Protein AF-A0A9P6PF39-F1 (afdb_monomer_lite)

Radius of gyration: 19.39 Å; chains: 1; bounding box: 52×50×54 Å

Foldseek 3Di:
DVCQVVLLVLLLVLLCCPPPVHDDPVDPVSVVSSVVSLVVLVVVCVVQVLLLDAQVSVVVVLVVVQVVLLVVQVVCVVVVHDRDLSSHPPSDDSLRVSLCCLVPGVLSSLVSSCSVVVVSVSSNVSNVVNNVVSVVVVVCVVPPDDDDDDPPPDPPPPDD

Secondary structure (DSSP, 8-state):
-TTHHHHHHHHHHHHHHHHTS---TT-HHHHHHHHHHHHHHHHHHHHTGGGGS-HHHHHHHHHHHHHHHHHHHHHHHHTTPPPPGGGSTTTS-HHHHHHHHIIIIIHHHHHHHHHH-GGGTHHHHHHHHHHHHHHHHHHHTTS--PPP------TTS---

Sequence (160 aa):
MSLHDEYVQKVRDQVDRVRDKGFDISNEAQRNRERLILCGALIKCADISNCARPFPGAKRWAQHLAEEFFQQGDLEKELGLSVMPINERGKLSLEDFQLSFKRHVALKLFQAVSDVVHEMSFTLDYINENINYWEAMKNDSGVGGEMEFLEKEDPHSAGT

Structure (mmCIF, N/CA/C/O backbone):
data_AF-A0A9P6PF39-F1
#
_entry.id   AF-A0A9P6PF39-F1
#
loop_
_atom_site.group_PDB
_atom_site.id
_atom_site.type_symbol
_atom_site.label_atom_id
_atom_site.label_alt_id
_atom_site.label_comp_id
_atom_site.label_asym_id
_atom_site.label_entity_id
_atom_site.label_seq_id
_atom_site.pdbx_PDB_ins_code
_atom_site.Cartn_x
_atom_site.Cartn_y
_atom_site.Cartn_z
_atom_site.occupancy
_atom_site.B_iso_or_equiv
_atom_site.auth_seq_id
_atom_site.auth_comp_id
_atom_site.auth_asym_id
_atom_site.auth_atom_id
_atom_site.pdbx_PDB_model_num
ATOM 1 N N . MET A 1 1 ? 5.006 6.805 3.652 1.00 84.06 1 MET A N 1
ATOM 2 C CA . MET A 1 1 ? 3.828 7.217 2.849 1.00 84.06 1 MET A CA 1
ATOM 3 C C . MET A 1 1 ? 3.972 8.542 2.095 1.00 84.06 1 MET A C 1
ATOM 5 O O . MET A 1 1 ? 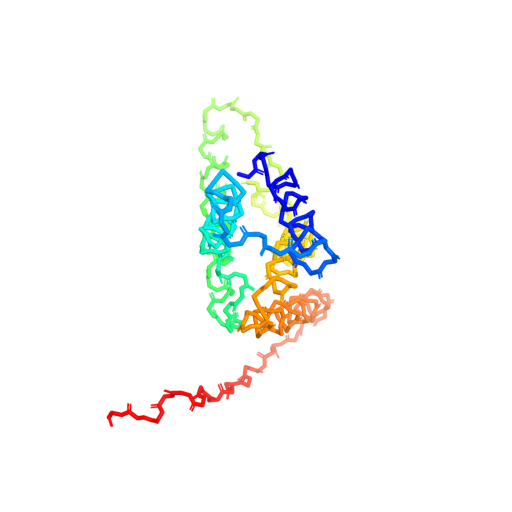3.364 8.656 1.043 1.00 84.06 1 MET A O 1
ATOM 9 N N . SER A 1 2 ? 4.770 9.518 2.542 1.00 89.44 2 SER A N 1
ATOM 10 C CA . SER A 1 2 ? 4.875 10.855 1.911 1.00 89.44 2 SER A CA 1
ATOM 11 C C . SER A 1 2 ? 5.220 10.871 0.412 1.00 89.44 2 SER A C 1
ATOM 13 O O . SER A 1 2 ? 4.687 11.690 -0.322 1.00 89.44 2 SER A O 1
ATOM 15 N N . LEU A 1 3 ? 6.072 9.954 -0.053 1.00 92.38 3 LEU A N 1
ATOM 16 C CA . LEU A 1 3 ? 6.471 9.843 -1.466 1.00 92.38 3 LEU A CA 1
ATOM 17 C C . LEU A 1 3 ? 5.643 8.812 -2.251 1.00 92.38 3 LEU A C 1
ATOM 19 O O . LEU A 1 3 ? 6.054 8.371 -3.321 1.00 92.38 3 LEU A O 1
ATOM 23 N N . HIS A 1 4 ? 4.518 8.343 -1.697 1.00 93.88 4 HIS A N 1
ATOM 24 C CA . HIS A 1 4 ? 3.750 7.240 -2.283 1.00 93.88 4 HIS A CA 1
ATOM 25 C C . HIS A 1 4 ? 3.259 7.554 -3.691 1.00 93.88 4 HIS A C 1
ATOM 27 O O . HIS A 1 4 ? 3.558 6.787 -4.600 1.00 93.88 4 HIS A O 1
ATOM 33 N N . ASP A 1 5 ? 2.567 8.677 -3.871 1.00 94.00 5 ASP A N 1
ATOM 34 C CA . ASP A 1 5 ? 1.966 9.032 -5.159 1.00 94.00 5 ASP A CA 1
ATOM 35 C C . ASP A 1 5 ? 3.022 9.304 -6.236 1.00 94.00 5 ASP A C 1
ATOM 37 O O . ASP A 1 5 ? 2.881 8.841 -7.366 1.00 94.00 5 ASP A O 1
ATOM 41 N N . GLU A 1 6 ? 4.128 9.965 -5.875 1.00 94.44 6 GLU A N 1
ATOM 42 C CA . GLU A 1 6 ? 5.270 10.152 -6.779 1.00 94.44 6 GLU A CA 1
ATOM 43 C C . GLU A 1 6 ? 5.827 8.799 -7.245 1.00 94.44 6 GLU A C 1
ATOM 45 O O . GLU A 1 6 ? 6.142 8.605 -8.419 1.00 94.44 6 GLU A O 1
ATOM 50 N N . TYR A 1 7 ? 5.920 7.831 -6.330 1.00 93.31 7 TYR A N 1
ATOM 51 C CA . TYR A 1 7 ? 6.415 6.503 -6.662 1.00 93.31 7 TYR A CA 1
ATOM 52 C C . TYR A 1 7 ? 5.426 5.706 -7.519 1.00 93.31 7 TYR A C 1
ATOM 54 O O . TYR A 1 7 ? 5.842 5.047 -8.467 1.00 93.31 7 TYR A O 1
ATOM 62 N N . VAL A 1 8 ? 4.122 5.788 -7.233 1.00 95.81 8 VAL A N 1
ATOM 63 C CA . VAL A 1 8 ? 3.078 5.186 -8.080 1.00 95.81 8 VAL A CA 1
ATOM 64 C C . VAL A 1 8 ? 3.162 5.749 -9.499 1.00 95.81 8 VAL A C 1
ATOM 66 O O . VAL A 1 8 ? 3.093 4.983 -10.459 1.00 95.81 8 VAL A O 1
ATOM 69 N N . GLN A 1 9 ? 3.380 7.059 -9.646 1.00 96.12 9 GLN A N 1
ATOM 70 C CA . GLN A 1 9 ? 3.550 7.675 -10.960 1.00 96.12 9 GLN A CA 1
ATOM 71 C C . GLN A 1 9 ? 4.789 7.135 -11.689 1.00 96.12 9 GLN A C 1
ATOM 73 O O . GLN A 1 9 ? 4.685 6.755 -12.850 1.00 96.12 9 GLN A O 1
ATOM 78 N N . LYS A 1 10 ? 5.931 6.986 -11.002 1.00 94.94 10 LYS A N 1
ATOM 79 C CA . LYS A 1 10 ? 7.151 6.394 -11.588 1.00 94.94 10 LYS A CA 1
ATOM 80 C C . LYS A 1 10 ? 6.928 4.990 -12.161 1.00 94.94 10 LYS A C 1
ATOM 82 O O . LYS A 1 10 ? 7.517 4.672 -13.197 1.00 94.94 10 LYS A O 1
ATOM 87 N N . VAL A 1 11 ? 6.109 4.170 -11.495 1.00 94.31 11 VAL A N 1
ATOM 88 C CA . VAL A 1 11 ? 5.749 2.813 -11.948 1.00 94.31 11 VAL A CA 1
ATOM 89 C C . VAL A 1 11 ? 4.810 2.869 -13.151 1.00 94.31 11 VAL A C 1
ATOM 91 O O . VAL A 1 11 ? 5.031 2.156 -14.123 1.00 94.31 11 VAL A O 1
ATOM 94 N N . ARG A 1 12 ? 3.807 3.753 -13.144 1.00 93.88 12 ARG A N 1
ATOM 95 C CA . ARG A 1 12 ? 2.937 3.953 -14.316 1.00 93.88 12 ARG A CA 1
ATOM 96 C C . ARG A 1 12 ? 3.740 4.384 -15.538 1.00 93.88 12 ARG A C 1
ATOM 98 O O . ARG A 1 12 ? 3.654 3.746 -16.577 1.00 93.88 12 ARG A O 1
ATOM 105 N N . ASP A 1 13 ? 4.624 5.364 -15.377 1.00 92.81 13 ASP A N 1
ATOM 106 C CA . ASP A 1 13 ? 5.494 5.804 -16.468 1.00 92.81 13 ASP A CA 1
ATOM 107 C C . ASP A 1 13 ? 6.454 4.684 -16.925 1.00 92.81 13 ASP A C 1
ATOM 109 O O . ASP A 1 13 ? 6.943 4.695 -18.056 1.00 92.81 13 ASP A O 1
ATOM 113 N N . GLN A 1 14 ? 6.799 3.741 -16.037 1.00 90.19 14 GLN A N 1
ATOM 114 C CA . GLN A 1 14 ? 7.599 2.566 -16.387 1.00 90.19 14 GLN A CA 1
ATOM 115 C C . GLN A 1 14 ? 6.830 1.614 -17.305 1.00 90.19 14 GLN A C 1
ATOM 117 O O . GLN A 1 14 ? 7.443 1.114 -18.247 1.00 90.19 14 GLN A O 1
ATOM 122 N N . VAL A 1 15 ? 5.529 1.395 -17.078 1.00 84.75 15 VAL A N 1
ATOM 123 C CA . VAL A 1 15 ? 4.672 0.596 -17.975 1.00 84.75 15 VAL A CA 1
ATOM 124 C C . VAL A 1 15 ? 4.806 1.115 -19.405 1.00 84.75 15 VAL A C 1
ATOM 126 O O . VAL A 1 15 ? 5.185 0.352 -20.291 1.00 84.75 15 VAL A O 1
ATOM 129 N N . ASP A 1 16 ? 4.616 2.421 -19.606 1.00 83.69 16 ASP A N 1
ATOM 130 C CA . ASP A 1 16 ? 4.687 3.059 -20.926 1.00 83.69 16 ASP A CA 1
ATOM 131 C C . ASP A 1 16 ? 6.082 2.914 -21.555 1.00 83.69 16 ASP A C 1
ATOM 133 O O . ASP A 1 16 ? 6.235 2.617 -22.740 1.00 83.69 16 ASP A O 1
ATOM 137 N N . ARG A 1 17 ? 7.149 3.089 -20.762 1.00 86.06 17 ARG A N 1
ATOM 138 C CA . ARG A 1 17 ? 8.527 2.945 -21.265 1.00 86.06 17 ARG A CA 1
ATOM 139 C C . ARG A 1 17 ? 8.863 1.511 -21.661 1.00 86.06 17 ARG A C 1
ATOM 141 O O . ARG A 1 17 ? 9.579 1.325 -22.640 1.00 86.06 17 ARG A O 1
ATOM 148 N N . VAL A 1 18 ? 8.408 0.525 -20.893 1.00 79.44 18 VAL A N 1
ATOM 149 C CA . VAL A 1 18 ? 8.753 -0.887 -21.105 1.00 79.44 18 VAL A CA 1
ATOM 150 C C . VAL A 1 18 ? 7.885 -1.511 -22.197 1.00 79.44 18 VAL A C 1
ATOM 152 O O . VAL A 1 18 ? 8.418 -2.251 -23.022 1.00 79.44 18 VAL A O 1
ATOM 155 N N . ARG A 1 19 ? 6.584 -1.195 -22.238 1.00 75.31 19 ARG A N 1
ATOM 156 C CA . ARG A 1 19 ? 5.652 -1.729 -23.241 1.00 75.31 19 ARG A CA 1
ATOM 157 C C . ARG A 1 19 ? 5.742 -1.016 -24.589 1.00 75.31 19 ARG A C 1
ATOM 159 O O . ARG A 1 19 ? 5.862 -1.702 -25.599 1.00 75.31 19 ARG A O 1
ATOM 166 N N . ASP A 1 20 ? 5.736 0.320 -24.623 1.00 68.75 20 ASP A N 1
ATOM 167 C CA . ASP A 1 20 ? 5.555 1.048 -25.892 1.00 68.75 20 ASP A CA 1
ATOM 168 C C . ASP A 1 20 ? 6.872 1.403 -26.586 1.00 68.75 20 ASP A C 1
ATOM 170 O O . ASP A 1 20 ? 6.955 1.408 -27.813 1.00 68.75 20 ASP A O 1
ATOM 174 N N . LYS A 1 21 ? 7.918 1.728 -25.817 1.00 68.56 21 LYS A N 1
ATOM 175 C CA . LYS A 1 21 ? 9.201 2.208 -26.372 1.00 68.56 21 LYS A CA 1
ATOM 176 C C . LYS A 1 21 ? 10.259 1.115 -26.511 1.00 68.56 21 LYS A C 1
ATOM 178 O O . LYS A 1 21 ? 11.320 1.370 -27.078 1.00 68.56 21 LYS A O 1
ATOM 183 N N . GLY A 1 22 ? 9.955 -0.087 -26.025 1.00 66.56 22 GLY A N 1
ATOM 184 C CA . GLY A 1 22 ? 10.878 -1.210 -25.982 1.00 66.56 22 GLY A CA 1
ATOM 185 C C . GLY A 1 22 ? 11.934 -1.071 -24.881 1.00 66.56 22 GLY A C 1
ATOM 186 O O . GLY A 1 22 ? 12.347 0.020 -24.476 1.00 66.56 22 GLY A O 1
ATOM 187 N N . PHE A 1 23 ? 12.386 -2.215 -24.379 1.00 75.94 23 PHE A N 1
ATOM 188 C CA . PHE A 1 23 ? 13.427 -2.299 -23.364 1.00 75.94 23 PHE A CA 1
ATOM 189 C C . PHE A 1 23 ? 14.769 -2.630 -24.025 1.00 75.94 23 PHE A C 1
ATOM 191 O O . PHE A 1 23 ? 14.973 -3.753 -24.488 1.00 75.94 23 PHE A O 1
ATOM 198 N N . ASP A 1 24 ? 15.689 -1.662 -24.077 1.00 81.00 24 ASP A N 1
ATOM 199 C CA . ASP A 1 24 ? 17.041 -1.905 -24.582 1.00 81.00 24 ASP A CA 1
ATOM 200 C C . ASP A 1 24 ? 17.849 -2.703 -23.550 1.00 81.00 24 ASP A C 1
ATOM 202 O O . ASP A 1 24 ? 18.366 -2.178 -22.560 1.00 81.00 24 ASP A O 1
ATOM 206 N N . ILE A 1 25 ? 17.968 -4.005 -23.809 1.00 78.81 25 ILE A N 1
ATOM 207 C CA . ILE A 1 25 ? 18.709 -4.942 -22.964 1.00 78.81 25 ILE A CA 1
ATOM 208 C C . ILE A 1 25 ? 20.203 -4.602 -22.928 1.00 78.81 25 ILE A C 1
ATOM 210 O O . ILE A 1 25 ? 20.870 -4.995 -21.979 1.00 78.81 25 ILE A O 1
ATOM 214 N N . SER A 1 26 ? 20.755 -3.845 -23.878 1.00 86.38 26 SER A N 1
ATOM 215 C CA . SER A 1 26 ? 22.170 -3.455 -23.860 1.00 86.38 26 SER A CA 1
ATOM 216 C C . SER A 1 26 ? 22.444 -2.226 -22.978 1.00 86.38 26 SER A C 1
ATOM 218 O O . SER A 1 26 ? 23.507 -2.137 -22.360 1.00 86.38 26 SER A O 1
ATOM 220 N N . ASN A 1 27 ? 21.456 -1.344 -22.789 1.00 90.38 27 ASN A N 1
ATOM 221 C CA . ASN A 1 27 ? 21.600 -0.110 -22.015 1.00 90.38 27 ASN A CA 1
ATOM 222 C C . ASN A 1 27 ? 21.532 -0.342 -20.497 1.00 90.38 27 ASN A C 1
ATOM 224 O O . ASN A 1 27 ? 20.462 -0.390 -19.888 1.00 90.38 27 ASN A O 1
ATOM 228 N N . GLU A 1 28 ? 22.696 -0.428 -19.853 1.00 92.25 28 GLU A N 1
ATOM 229 C CA . GLU A 1 28 ? 22.789 -0.707 -18.418 1.00 92.25 28 GLU A CA 1
ATOM 230 C C . GLU A 1 28 ? 22.098 0.338 -17.534 1.00 92.25 28 GLU A C 1
ATOM 232 O O . GLU A 1 28 ? 21.437 -0.026 -16.559 1.00 92.25 28 GLU A O 1
ATOM 237 N N . ALA A 1 29 ? 22.194 1.622 -17.881 1.00 91.25 29 ALA A N 1
ATOM 238 C CA . ALA A 1 29 ? 21.566 2.687 -17.108 1.00 91.25 29 ALA A CA 1
ATOM 239 C C . ALA A 1 29 ? 20.033 2.575 -17.138 1.00 91.25 29 ALA A C 1
ATOM 241 O O . ALA A 1 29 ? 19.384 2.701 -16.096 1.00 91.25 29 ALA A O 1
ATOM 242 N N . GLN A 1 30 ? 19.453 2.278 -18.307 1.00 89.25 30 GLN A N 1
ATOM 243 C CA . GLN A 1 30 ? 18.018 2.022 -18.438 1.00 89.25 30 GLN A CA 1
ATOM 244 C C . GLN A 1 30 ? 17.611 0.788 -17.633 1.00 89.25 30 GLN A C 1
ATOM 246 O O . GLN A 1 30 ? 16.689 0.880 -16.821 1.00 89.25 30 GLN A O 1
ATOM 251 N N . ARG A 1 31 ? 18.323 -0.339 -17.788 1.00 89.75 31 ARG A N 1
ATOM 252 C CA . A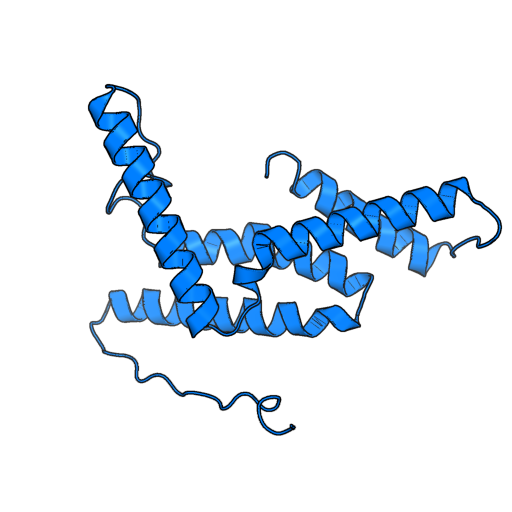RG A 1 31 ? 18.017 -1.569 -17.042 1.00 89.75 31 ARG A CA 1
ATOM 253 C C . ARG A 1 31 ? 18.046 -1.343 -15.535 1.00 89.75 31 ARG A C 1
ATOM 255 O O . ARG A 1 31 ? 17.117 -1.745 -14.838 1.00 89.75 31 ARG A O 1
ATOM 262 N N . ASN A 1 32 ? 19.089 -0.684 -15.031 1.00 92.69 32 ASN A N 1
ATOM 263 C CA . ASN A 1 32 ? 19.226 -0.402 -13.606 1.00 92.69 32 ASN A CA 1
ATOM 264 C C . ASN A 1 32 ? 18.115 0.520 -13.100 1.00 92.69 32 ASN A C 1
ATOM 266 O O . ASN A 1 32 ? 17.553 0.244 -12.043 1.00 92.69 32 ASN A O 1
ATOM 270 N N . ARG A 1 33 ? 17.745 1.559 -13.857 1.00 92.19 33 ARG A N 1
ATOM 271 C CA . ARG A 1 33 ? 16.631 2.443 -13.495 1.00 92.19 33 ARG A CA 1
ATOM 272 C C . ARG A 1 33 ? 15.313 1.678 -13.384 1.00 92.19 33 ARG A C 1
ATOM 274 O O . ARG A 1 33 ? 14.667 1.754 -12.344 1.00 92.19 33 ARG A O 1
ATOM 281 N N . GLU A 1 34 ? 14.925 0.942 -14.424 1.00 91.88 34 GLU A N 1
ATOM 282 C CA . GLU A 1 34 ? 13.646 0.220 -14.430 1.00 91.88 34 GLU A CA 1
ATOM 283 C C . GLU A 1 34 ? 13.621 -0.887 -13.359 1.00 91.88 34 GLU A C 1
ATOM 285 O O . GLU A 1 34 ? 12.625 -1.050 -12.654 1.00 91.88 34 GLU A O 1
ATOM 290 N N . ARG A 1 35 ? 14.744 -1.590 -13.150 1.00 91.75 35 ARG A N 1
ATOM 291 C CA . ARG A 1 35 ? 14.880 -2.571 -12.063 1.00 91.75 35 ARG A CA 1
ATOM 292 C C . ARG A 1 35 ? 14.668 -1.931 -10.692 1.00 91.75 35 ARG A C 1
ATOM 294 O O . ARG A 1 35 ? 13.930 -2.476 -9.880 1.00 91.75 35 ARG A O 1
ATOM 301 N N . LEU A 1 36 ? 15.301 -0.788 -10.425 1.00 95.19 36 LEU A N 1
ATOM 302 C CA . LEU A 1 36 ? 15.190 -0.109 -9.131 1.00 95.19 36 LEU A CA 1
ATOM 303 C C . LEU A 1 36 ? 13.772 0.405 -8.862 1.00 95.19 36 LEU A C 1
ATOM 305 O O . LEU A 1 36 ? 13.303 0.276 -7.732 1.00 95.19 36 LEU A O 1
ATOM 309 N N . ILE A 1 37 ? 13.088 0.943 -9.881 1.00 95.12 37 ILE A N 1
ATOM 310 C CA . ILE A 1 37 ? 11.686 1.376 -9.763 1.00 95.12 37 ILE A CA 1
ATOM 311 C C . ILE A 1 37 ? 10.800 0.180 -9.406 1.00 95.12 37 ILE A C 1
ATOM 313 O O . ILE A 1 37 ? 10.049 0.242 -8.433 1.00 95.12 37 ILE A O 1
ATOM 317 N N . LEU A 1 38 ? 10.933 -0.935 -10.130 1.00 93.88 38 LEU A N 1
ATOM 318 C CA . LEU A 1 38 ? 10.119 -2.119 -9.873 1.00 93.88 38 LEU A CA 1
ATOM 319 C C . LEU A 1 38 ? 10.407 -2.722 -8.490 1.00 93.88 38 LEU A C 1
ATOM 321 O O . LEU A 1 38 ? 9.477 -2.993 -7.735 1.00 93.88 38 LEU A O 1
ATOM 325 N N . CYS A 1 39 ? 11.679 -2.880 -8.111 1.00 96.19 39 CYS A N 1
ATOM 326 C CA . CYS A 1 39 ? 12.044 -3.399 -6.791 1.00 96.19 39 CYS A CA 1
ATOM 327 C C . CYS A 1 39 ? 11.479 -2.535 -5.658 1.00 96.19 39 CYS A C 1
ATOM 329 O O . CYS A 1 39 ? 10.923 -3.071 -4.700 1.00 96.19 39 CYS A O 1
ATOM 331 N N . GLY A 1 40 ? 11.578 -1.207 -5.757 1.00 96.00 40 GLY A N 1
ATOM 332 C CA . GLY A 1 40 ? 10.998 -0.333 -4.740 1.00 96.00 40 GLY A CA 1
ATOM 333 C C . GLY A 1 40 ? 9.470 -0.387 -4.722 1.00 96.00 40 GLY A C 1
ATOM 334 O O . GLY A 1 40 ? 8.877 -0.346 -3.647 1.00 96.00 40 GLY A O 1
ATOM 335 N N . ALA A 1 41 ? 8.822 -0.566 -5.874 1.00 95.19 41 ALA A N 1
ATOM 336 C CA . ALA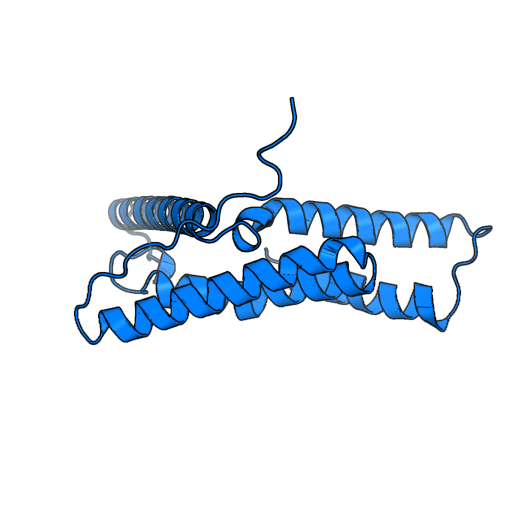 A 1 41 ? 7.376 -0.747 -5.942 1.00 95.19 41 ALA A CA 1
ATOM 337 C C . ALA A 1 41 ? 6.924 -2.049 -5.267 1.00 95.19 41 ALA A C 1
ATOM 339 O O . ALA A 1 41 ? 5.952 -2.038 -4.512 1.00 95.19 41 ALA A O 1
ATOM 340 N N . LEU A 1 42 ? 7.661 -3.146 -5.465 1.00 96.50 42 LEU A N 1
ATOM 341 C CA . LEU A 1 42 ? 7.404 -4.427 -4.803 1.00 96.50 42 LEU A CA 1
ATOM 342 C C . LEU A 1 42 ? 7.608 -4.339 -3.286 1.00 96.50 42 LEU A C 1
ATOM 344 O O . LEU A 1 42 ? 6.780 -4.849 -2.536 1.00 96.50 42 LEU A O 1
ATOM 348 N N . ILE A 1 43 ? 8.643 -3.630 -2.820 1.00 97.62 43 ILE A N 1
ATOM 349 C CA . ILE A 1 43 ? 8.842 -3.360 -1.384 1.00 97.62 43 ILE A CA 1
ATOM 350 C C . ILE A 1 43 ? 7.658 -2.568 -0.821 1.00 97.62 43 ILE A C 1
ATOM 352 O O . ILE A 1 43 ? 7.137 -2.904 0.240 1.00 97.62 43 ILE A O 1
ATOM 356 N N . LYS A 1 44 ? 7.180 -1.551 -1.545 1.00 96.94 44 LYS A N 1
ATOM 357 C CA . LYS A 1 44 ? 5.988 -0.796 -1.138 1.00 96.94 44 LYS A CA 1
ATOM 358 C C . LYS A 1 44 ? 4.731 -1.667 -1.122 1.00 96.94 44 LYS A C 1
ATOM 360 O O . LYS A 1 44 ? 3.914 -1.503 -0.227 1.00 96.94 44 LYS A O 1
ATOM 365 N N . CYS A 1 45 ? 4.571 -2.591 -2.070 1.00 98.00 45 CYS A N 1
ATOM 366 C CA . CYS A 1 45 ? 3.465 -3.551 -2.042 1.00 98.00 45 CYS A CA 1
ATOM 367 C C . CYS A 1 45 ? 3.567 -4.478 -0.827 1.00 98.00 45 CYS A C 1
ATOM 369 O O . CYS A 1 45 ? 2.552 -4.761 -0.201 1.00 98.00 45 CYS A O 1
ATOM 371 N N . ALA A 1 46 ? 4.776 -4.921 -0.469 1.00 98.06 46 ALA A N 1
ATOM 372 C CA . ALA A 1 46 ? 5.004 -5.756 0.707 1.00 98.06 46 ALA A CA 1
ATOM 373 C C . ALA A 1 46 ? 4.605 -5.038 2.010 1.00 98.06 46 ALA A C 1
ATOM 375 O O . ALA A 1 46 ? 3.906 -5.633 2.833 1.00 98.06 46 ALA A O 1
ATOM 376 N N . ASP A 1 47 ? 4.971 -3.758 2.145 1.00 97.94 47 ASP A N 1
ATOM 377 C CA . ASP A 1 47 ? 4.664 -2.892 3.297 1.00 97.94 47 ASP A CA 1
ATOM 378 C C . ASP A 1 47 ? 3.154 -2.792 3.584 1.00 97.94 47 ASP A C 1
ATOM 380 O O . ASP A 1 47 ? 2.719 -2.877 4.728 1.00 97.94 47 ASP A O 1
ATOM 384 N N . ILE A 1 48 ? 2.330 -2.712 2.533 1.00 97.88 48 ILE A N 1
ATOM 385 C CA . ILE A 1 48 ? 0.861 -2.638 2.646 1.00 97.88 48 ILE A CA 1
ATOM 386 C C . ILE A 1 48 ? 0.153 -3.906 2.143 1.00 97.88 48 ILE A C 1
ATOM 388 O O . ILE A 1 48 ? -1.020 -3.876 1.758 1.00 97.88 48 ILE A O 1
ATOM 392 N N . SER A 1 49 ? 0.857 -5.042 2.144 1.00 97.94 49 SER A N 1
ATOM 393 C CA . SER A 1 49 ? 0.340 -6.323 1.634 1.00 97.94 49 SER A CA 1
ATOM 394 C C . SER A 1 49 ? -0.859 -6.837 2.424 1.00 97.94 49 SER A C 1
ATOM 396 O O . SER A 1 49 ? -1.671 -7.590 1.892 1.00 97.94 49 SER A O 1
ATOM 398 N N . ASN A 1 50 ? -1.024 -6.391 3.673 1.00 97.69 50 ASN A N 1
ATOM 399 C CA . ASN A 1 50 ? -2.200 -6.668 4.494 1.00 97.69 50 ASN A CA 1
ATOM 400 C C . ASN A 1 50 ? -3.523 -6.290 3.803 1.00 97.69 50 ASN A C 1
ATOM 402 O O . ASN A 1 50 ? -4.529 -6.955 4.028 1.00 97.69 50 ASN A O 1
ATOM 406 N N . CYS A 1 51 ? -3.525 -5.278 2.932 1.00 97.50 51 CYS A N 1
ATOM 407 C CA . CYS A 1 51 ? -4.709 -4.852 2.188 1.00 97.50 51 CYS A CA 1
ATOM 408 C C . CYS A 1 51 ? -5.132 -5.833 1.089 1.00 97.50 51 CYS A C 1
ATOM 410 O O . CYS A 1 51 ? -6.293 -5.798 0.685 1.00 97.50 51 CYS A O 1
ATOM 412 N N . ALA A 1 52 ? -4.212 -6.684 0.632 1.00 97.94 52 ALA A N 1
ATOM 413 C CA . ALA A 1 52 ? -4.404 -7.661 -0.437 1.00 97.94 52 ALA A CA 1
ATOM 414 C C . ALA A 1 52 ? -4.448 -9.113 0.078 1.00 97.94 52 ALA A C 1
ATOM 416 O O . ALA A 1 52 ? -4.254 -10.051 -0.688 1.00 97.94 52 ALA A O 1
ATOM 417 N N . ARG A 1 53 ? -4.664 -9.310 1.384 1.00 97.62 53 ARG A N 1
ATOM 418 C CA . ARG A 1 53 ? -4.907 -10.630 1.988 1.00 97.62 53 ARG A CA 1
ATOM 419 C C . ARG A 1 53 ? -6.401 -10.971 1.945 1.00 97.62 53 ARG A C 1
ATOM 421 O O . ARG A 1 53 ? -7.208 -10.038 1.892 1.00 97.62 53 ARG A O 1
ATOM 428 N N . PRO A 1 54 ? -6.777 -12.257 2.090 1.00 98.19 54 PRO A N 1
ATOM 429 C CA . PRO A 1 54 ? -8.154 -12.635 2.388 1.00 98.19 54 PRO A CA 1
ATOM 430 C C . PRO A 1 54 ? -8.718 -11.834 3.568 1.00 98.19 54 PRO A C 1
ATOM 432 O O . PRO A 1 54 ? -7.998 -11.536 4.535 1.00 98.19 54 PRO A O 1
ATOM 435 N N . PHE A 1 55 ? -10.008 -11.505 3.499 1.00 98.12 55 PHE A N 1
ATOM 436 C CA . PHE A 1 55 ? -10.647 -10.543 4.398 1.00 98.12 55 PHE A CA 1
ATOM 437 C C . PHE A 1 55 ? -10.432 -10.793 5.897 1.00 98.12 55 PHE A C 1
ATOM 439 O O . PHE A 1 55 ? -10.107 -9.829 6.594 1.00 98.12 55 PHE A O 1
ATOM 446 N N . PRO A 1 56 ? -10.495 -12.031 6.430 1.00 97.88 56 PRO A N 1
ATOM 447 C CA . PRO A 1 56 ? -10.242 -12.265 7.853 1.00 97.88 56 PRO A CA 1
ATOM 448 C C . PRO A 1 56 ? -8.858 -11.777 8.304 1.00 97.88 56 PRO A C 1
ATOM 450 O O . PRO A 1 56 ? -8.720 -11.160 9.361 1.00 97.88 56 PRO A O 1
ATOM 453 N N . GLY A 1 57 ? -7.830 -12.002 7.479 1.00 97.94 57 GLY A N 1
ATOM 454 C CA . GLY A 1 57 ? -6.473 -11.530 7.744 1.00 97.94 57 GLY A CA 1
ATOM 455 C C . GLY A 1 57 ? -6.354 -10.016 7.592 1.00 97.94 57 GLY A C 1
ATOM 456 O O . GLY A 1 57 ? -5.801 -9.351 8.468 1.00 97.94 57 GLY A O 1
ATOM 457 N N . ALA A 1 58 ? -6.907 -9.459 6.512 1.00 98.06 58 ALA A N 1
ATOM 458 C CA . ALA A 1 58 ? -6.900 -8.017 6.267 1.00 98.06 58 ALA A CA 1
ATOM 459 C C . ALA A 1 58 ? -7.611 -7.234 7.387 1.00 98.06 58 ALA A C 1
ATOM 461 O O . ALA A 1 58 ? -7.114 -6.198 7.834 1.00 98.06 58 ALA A O 1
ATOM 462 N N . LYS A 1 59 ? -8.740 -7.754 7.886 1.00 98.06 59 LYS A N 1
ATOM 463 C CA . LYS A 1 59 ? -9.519 -7.178 8.988 1.00 98.06 59 LYS A CA 1
ATOM 464 C C . LYS A 1 59 ? -8.751 -7.185 10.307 1.00 98.06 59 LYS A C 1
ATOM 466 O O . LYS A 1 59 ? -8.706 -6.152 10.968 1.00 98.06 59 LYS A O 1
ATOM 471 N N . ARG A 1 60 ? -8.098 -8.296 10.667 1.00 98.12 60 ARG A N 1
ATOM 472 C CA . ARG A 1 60 ? -7.270 -8.362 11.889 1.00 98.12 60 ARG A CA 1
ATOM 473 C C . ARG A 1 60 ? -6.144 -7.330 11.863 1.00 98.12 60 ARG A C 1
ATOM 475 O O . ARG A 1 60 ? -5.967 -6.592 12.824 1.00 98.12 60 ARG A O 1
ATOM 482 N N . TRP A 1 61 ? -5.433 -7.215 10.740 1.00 98.31 61 TRP A N 1
ATOM 483 C CA . TRP A 1 61 ? -4.400 -6.187 10.573 1.00 98.31 61 TRP A CA 1
ATOM 484 C C . TRP A 1 6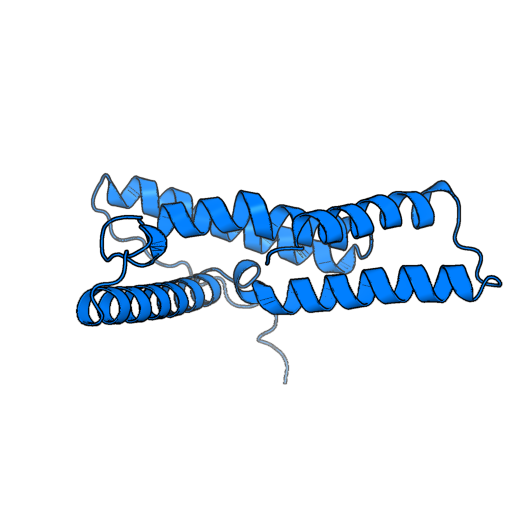1 ? -4.954 -4.764 10.687 1.00 98.31 61 TRP A C 1
ATOM 486 O O . TRP A 1 61 ? -4.329 -3.917 11.319 1.00 98.31 61 TRP A O 1
ATOM 496 N N . ALA A 1 62 ? -6.128 -4.503 10.109 1.00 97.25 62 ALA A N 1
ATOM 497 C CA . ALA A 1 62 ? -6.797 -3.212 10.231 1.00 97.25 62 ALA A CA 1
ATOM 498 C C . ALA A 1 62 ? -7.142 -2.868 11.689 1.00 97.25 62 ALA A C 1
ATOM 500 O O . ALA A 1 62 ? -6.951 -1.729 12.104 1.00 97.25 62 ALA A O 1
ATOM 501 N N . GLN A 1 63 ? -7.617 -3.848 12.462 1.00 96.50 63 GLN A N 1
ATOM 502 C CA . GLN A 1 63 ? -7.944 -3.677 13.880 1.00 96.50 63 GLN A CA 1
ATOM 503 C C . GLN A 1 63 ? -6.698 -3.407 14.729 1.00 96.50 63 GLN A C 1
ATOM 505 O O . GLN A 1 63 ? -6.729 -2.510 15.566 1.00 96.50 63 GLN A O 1
ATOM 510 N N . HIS A 1 64 ? -5.597 -4.128 14.488 1.00 97.44 64 HIS A N 1
ATOM 511 C CA . HIS A 1 64 ? -4.330 -3.871 15.178 1.00 97.44 64 HIS A CA 1
ATOM 512 C C . HIS A 1 64 ? -3.807 -2.458 14.905 1.00 97.44 64 HIS A C 1
ATOM 514 O O . HIS A 1 64 ? -3.502 -1.738 15.848 1.00 97.44 64 HIS A O 1
ATOM 520 N N . LEU A 1 65 ? -3.794 -2.031 13.639 1.00 96.25 65 LEU A N 1
ATOM 521 C CA . LEU A 1 65 ? -3.350 -0.685 13.271 1.00 96.25 65 LEU A CA 1
ATOM 522 C C . LEU A 1 65 ? -4.227 0.410 13.899 1.00 96.25 65 LEU A C 1
ATOM 524 O O . LEU A 1 65 ? -3.719 1.433 14.346 1.00 96.25 65 LEU A O 1
ATOM 528 N N . ALA A 1 66 ? -5.545 0.202 13.942 1.00 95.75 66 ALA A N 1
ATOM 529 C CA . ALA A 1 66 ? -6.453 1.151 14.577 1.00 95.75 66 ALA A CA 1
ATOM 530 C C . ALA A 1 66 ? -6.189 1.269 16.083 1.00 95.75 66 ALA A C 1
ATOM 532 O O . ALA A 1 66 ? -6.159 2.376 16.610 1.00 95.75 66 ALA A O 1
ATOM 533 N N . GLU A 1 67 ? -5.949 0.149 16.768 1.00 96.50 67 GLU A N 1
ATOM 534 C CA . GLU A 1 67 ? -5.611 0.174 18.191 1.00 96.50 67 GLU A CA 1
ATOM 535 C C . GLU A 1 67 ? -4.265 0.868 18.450 1.00 96.50 67 GLU A C 1
ATOM 537 O O . GLU A 1 67 ? -4.172 1.659 19.385 1.00 96.50 67 GLU A O 1
ATOM 542 N N . GLU A 1 68 ? -3.258 0.673 17.592 1.00 97.19 68 GLU A N 1
ATOM 543 C CA . GLU A 1 68 ? -1.993 1.423 17.663 1.00 97.19 68 GLU A CA 1
ATOM 544 C C . GLU A 1 68 ? -2.212 2.940 17.514 1.00 97.19 68 GLU A C 1
ATOM 546 O O . GLU A 1 68 ? -1.677 3.725 18.300 1.00 97.19 68 GLU A O 1
ATOM 551 N N . PHE A 1 69 ? -3.044 3.375 16.559 1.00 96.44 69 PHE A N 1
ATOM 552 C CA . PHE A 1 69 ? -3.391 4.793 16.397 1.00 96.44 69 PHE A CA 1
ATOM 553 C C . PHE A 1 69 ? -4.134 5.356 17.605 1.00 96.44 69 PHE A C 1
ATOM 555 O O . PHE A 1 69 ? -3.873 6.488 18.012 1.00 96.44 69 PHE A O 1
ATOM 562 N N . PHE A 1 70 ? -5.030 4.576 18.207 1.00 96.31 70 PHE A N 1
ATOM 563 C CA . PHE A 1 70 ? -5.735 5.004 19.409 1.00 96.31 70 PHE A CA 1
ATOM 564 C C . PHE A 1 70 ? -4.802 5.133 20.609 1.00 96.31 70 PHE A C 1
ATOM 566 O O . PHE A 1 70 ? -4.891 6.118 21.334 1.00 96.31 70 PHE A O 1
ATOM 573 N N . GLN A 1 71 ? -3.866 4.202 20.787 1.00 97.69 71 GLN A N 1
ATOM 574 C CA . GLN A 1 71 ? -2.849 4.296 21.835 1.00 97.69 71 GLN A CA 1
ATOM 575 C C . GLN A 1 71 ? -1.950 5.520 21.645 1.00 97.69 71 GLN A C 1
ATOM 577 O O . GLN A 1 71 ? -1.647 6.217 22.614 1.00 97.69 71 GLN A O 1
ATOM 582 N N . GLN A 1 72 ? -1.571 5.828 20.400 1.00 98.00 72 GLN A N 1
ATOM 583 C CA . GLN A 1 72 ? -0.861 7.067 20.093 1.00 98.00 72 GLN A CA 1
ATOM 584 C C . GLN A 1 72 ? -1.702 8.295 20.470 1.00 98.00 72 GLN A C 1
ATOM 586 O O . GLN A 1 72 ? -1.186 9.205 21.113 1.00 98.00 72 GLN A O 1
ATOM 591 N N . GLY A 1 73 ? -2.986 8.321 20.108 1.00 97.69 73 GLY A N 1
ATOM 592 C CA . GLY A 1 73 ? -3.883 9.428 20.443 1.00 97.69 73 GLY A CA 1
ATOM 593 C C . GLY A 1 73 ? -4.094 9.603 21.947 1.00 97.69 73 GLY A C 1
ATOM 594 O O . GLY A 1 73 ? -4.133 10.731 22.434 1.00 97.69 73 GLY A O 1
ATOM 595 N N . ASP A 1 74 ? -4.187 8.506 22.697 1.00 97.38 74 ASP A N 1
ATOM 596 C CA . ASP A 1 74 ? -4.298 8.525 24.157 1.00 97.38 74 ASP A CA 1
ATOM 597 C C . ASP A 1 74 ? -3.037 9.153 24.790 1.00 97.38 74 ASP A C 1
ATOM 599 O O . ASP A 1 74 ? -3.147 10.029 25.652 1.00 97.38 74 ASP A O 1
ATOM 603 N N . LEU A 1 75 ? -1.845 8.803 24.289 1.00 98.06 75 LEU A N 1
ATOM 604 C CA . LEU A 1 75 ? -0.580 9.406 24.722 1.00 98.06 75 LEU A CA 1
ATOM 605 C C . LEU A 1 75 ? -0.464 10.887 24.317 1.00 98.06 75 LEU A C 1
ATOM 607 O O . LEU A 1 75 ? -0.014 11.715 25.107 1.00 98.06 75 LEU A O 1
ATOM 611 N N . GLU A 1 76 ? -0.894 11.248 23.104 1.00 98.31 76 GLU A N 1
ATOM 612 C CA . GLU A 1 76 ? -0.950 12.642 22.645 1.00 98.31 76 GLU A CA 1
ATOM 613 C C . GLU A 1 76 ? -1.821 13.494 23.587 1.00 98.31 76 GLU A C 1
ATOM 615 O O . GLU A 1 76 ? -1.414 14.598 23.957 1.00 98.31 76 GLU A O 1
ATOM 620 N N . LYS A 1 77 ? -2.967 12.967 24.052 1.00 96.69 77 LYS A N 1
ATOM 621 C CA . LYS A 1 77 ? -3.830 13.637 25.046 1.00 96.69 77 LYS A CA 1
ATOM 622 C C . LYS A 1 77 ? -3.136 13.818 26.388 1.00 96.69 77 LYS A C 1
ATOM 624 O O . LYS A 1 77 ? -3.209 14.907 26.955 1.00 96.69 77 LYS A O 1
ATOM 629 N N . GLU A 1 78 ? -2.479 12.775 26.894 1.00 97.50 78 GLU A N 1
ATOM 630 C CA . GLU A 1 78 ? -1.762 12.821 28.174 1.00 97.50 78 GLU A CA 1
ATOM 631 C C . GLU A 1 78 ? -0.659 13.890 28.167 1.00 97.50 78 GLU A C 1
ATOM 633 O O . GLU A 1 78 ? -0.484 14.624 29.139 1.00 97.50 78 GLU A O 1
ATOM 638 N N . LEU A 1 79 ? 0.033 14.035 27.036 1.00 97.94 79 LEU A N 1
ATOM 639 C CA . LEU A 1 79 ? 1.097 15.021 26.844 1.00 97.94 79 LEU A CA 1
ATOM 640 C C . LEU A 1 79 ? 0.587 16.437 26.515 1.00 97.94 79 LEU A C 1
ATOM 642 O O . LEU A 1 79 ? 1.396 17.347 26.332 1.00 97.94 79 LEU A O 1
ATOM 646 N N . GLY A 1 80 ? -0.730 16.648 26.423 1.00 97.31 80 GLY A N 1
ATOM 647 C CA . GLY A 1 80 ? -1.322 17.940 26.063 1.00 97.31 80 GLY A CA 1
ATOM 648 C C . GLY A 1 80 ? -1.096 18.350 24.601 1.00 97.31 80 GLY A C 1
ATOM 649 O O . GLY A 1 80 ? -1.111 19.542 24.287 1.00 97.31 80 GLY A O 1
ATOM 650 N N . LEU A 1 81 ? -0.867 17.384 23.706 1.00 97.88 81 LEU A N 1
ATOM 651 C CA . LEU A 1 81 ? -0.692 17.594 22.268 1.00 97.88 81 LEU A CA 1
ATOM 652 C C . LEU A 1 81 ? -2.041 17.536 21.535 1.00 97.88 81 LEU A C 1
ATOM 654 O O . LEU A 1 81 ? -3.017 16.960 22.017 1.00 97.88 81 LEU A O 1
ATOM 658 N N . SER A 1 82 ? -2.110 18.128 20.338 1.00 95.94 82 SER A N 1
ATOM 659 C CA . SER A 1 82 ? -3.299 17.971 19.494 1.00 95.94 82 SER A CA 1
ATOM 660 C C . SER A 1 82 ? -3.362 16.559 18.919 1.00 95.94 82 SER A C 1
ATOM 662 O O . SER A 1 82 ? -2.383 16.101 18.331 1.00 95.94 82 SER A O 1
ATOM 664 N N . VAL A 1 83 ? -4.530 15.931 18.997 1.00 96.12 83 VAL A N 1
ATOM 665 C CA . VAL A 1 83 ? -4.764 14.571 18.499 1.00 96.12 83 VAL A CA 1
ATOM 666 C C . VAL A 1 83 ? -5.398 14.635 17.120 1.00 96.12 83 VAL A C 1
ATOM 668 O O . VAL A 1 83 ? -6.351 15.384 16.890 1.00 96.12 83 VAL A O 1
ATOM 671 N N . MET A 1 84 ? -4.894 13.828 16.194 1.00 92.81 84 MET A N 1
ATOM 672 C CA . MET A 1 84 ? -5.493 13.706 14.867 1.00 92.81 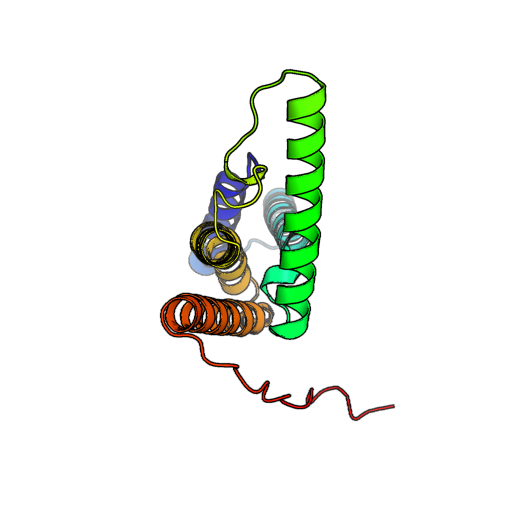84 MET A CA 1
ATOM 673 C C . MET A 1 84 ? -6.802 12.900 14.928 1.00 92.81 84 MET A C 1
ATOM 675 O O . MET A 1 84 ? -6.861 11.914 15.659 1.00 92.81 84 MET A O 1
ATOM 679 N N . PRO A 1 85 ? -7.829 13.206 14.108 1.00 90.94 85 PRO A N 1
ATOM 680 C CA . PRO A 1 85 ? -9.097 12.465 14.133 1.00 90.94 85 PRO A CA 1
ATOM 681 C C . PRO A 1 85 ? -8.961 10.948 13.927 1.00 90.94 85 PRO A C 1
ATOM 683 O O . PRO A 1 85 ? -9.749 10.187 14.471 1.00 90.94 85 PRO A O 1
ATOM 686 N N . ILE A 1 86 ? -7.955 10.503 13.166 1.00 91.12 86 ILE A N 1
ATOM 687 C CA . ILE A 1 86 ? -7.659 9.076 12.944 1.00 91.12 86 ILE A CA 1
ATOM 688 C C . ILE A 1 86 ? -7.132 8.359 14.198 1.00 91.12 86 ILE A C 1
ATOM 690 O O . ILE A 1 86 ? -7.291 7.149 14.314 1.00 91.12 86 ILE A O 1
ATOM 694 N N . ASN A 1 87 ? -6.536 9.109 15.126 1.00 94.25 87 ASN A N 1
ATOM 695 C CA . ASN A 1 87 ? -5.971 8.615 16.380 1.00 94.25 87 ASN A CA 1
ATOM 696 C C . ASN A 1 87 ? -6.972 8.744 17.535 1.00 94.25 87 ASN A C 1
ATOM 698 O O . ASN A 1 87 ? -6.716 8.283 18.643 1.00 94.25 87 ASN A O 1
ATOM 702 N N . GLU A 1 88 ? -8.122 9.385 17.313 1.00 92.50 88 GLU A N 1
ATOM 703 C CA . GLU A 1 88 ? -9.108 9.609 18.360 1.00 92.50 88 GLU A CA 1
ATOM 704 C C . GLU A 1 88 ? -10.235 8.571 18.302 1.00 92.50 88 GLU A C 1
ATOM 706 O O . GLU A 1 88 ? -10.986 8.472 17.326 1.00 92.50 88 GLU A O 1
ATOM 711 N N . ARG A 1 89 ? -10.384 7.818 19.400 1.00 89.88 89 ARG A N 1
ATOM 712 C CA . ARG A 1 89 ? -11.413 6.782 19.555 1.00 89.88 89 ARG A CA 1
ATOM 713 C C . ARG A 1 89 ? -12.806 7.341 19.223 1.00 89.88 89 ARG A C 1
ATOM 715 O O . ARG A 1 89 ? -13.253 8.325 19.811 1.00 89.88 89 ARG A O 1
ATOM 722 N N . GLY A 1 90 ? -13.493 6.701 18.276 1.00 86.69 90 GLY A N 1
ATOM 723 C CA . GLY A 1 90 ? -14.867 7.033 17.880 1.00 86.69 90 GLY A CA 1
ATOM 724 C C . GLY A 1 90 ? -15.034 8.231 16.934 1.00 86.69 90 GLY A C 1
ATOM 725 O O . GLY A 1 90 ? -16.170 8.546 16.586 1.00 86.69 90 GLY A O 1
ATOM 726 N N . LYS A 1 91 ? -13.959 8.906 16.497 1.00 87.56 91 LYS A N 1
ATOM 727 C CA . LYS A 1 91 ? -14.064 10.033 15.545 1.00 87.56 91 LYS A CA 1
ATOM 728 C C . LYS A 1 91 ? -14.129 9.610 14.084 1.00 87.56 91 LYS A C 1
ATOM 730 O O . LYS A 1 91 ? -14.827 10.254 13.304 1.00 87.56 91 LYS A O 1
ATOM 735 N N . LEU A 1 92 ? -13.410 8.555 13.716 1.00 88.69 92 LEU A N 1
ATOM 736 C CA . LEU A 1 92 ? -13.444 7.962 12.384 1.00 88.69 92 LEU A CA 1
ATOM 737 C C . LEU A 1 92 ? -13.757 6.473 12.522 1.00 88.69 92 LEU A C 1
ATOM 739 O O . LEU A 1 92 ? -13.136 5.785 13.333 1.00 88.69 92 LEU A O 1
ATOM 743 N N . SER A 1 93 ? -14.726 5.985 11.747 1.00 92.62 93 SER A N 1
ATOM 744 C CA . SER A 1 93 ? -15.045 4.558 11.721 1.00 92.62 93 SER A CA 1
ATOM 745 C C . SER A 1 93 ? -13.902 3.768 11.076 1.00 92.62 93 SER A C 1
ATOM 747 O O . SER A 1 93 ? -13.197 4.268 10.188 1.00 92.62 93 SER A O 1
ATOM 749 N N . LEU A 1 94 ? -13.709 2.521 11.514 1.00 93.69 94 LEU A N 1
ATOM 750 C CA . LEU A 1 94 ? -12.693 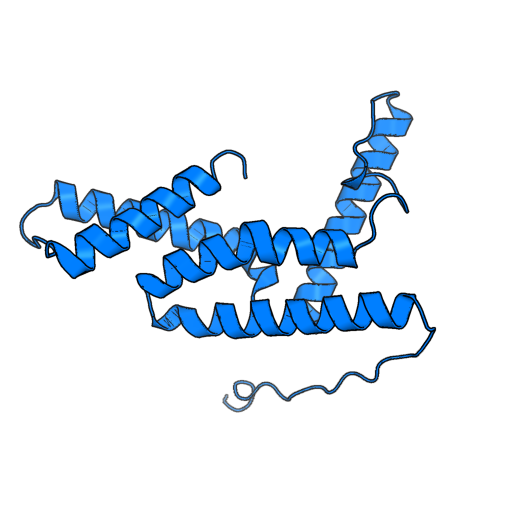1.650 10.926 1.00 93.69 94 LEU A CA 1
ATOM 751 C C . LEU A 1 94 ? -13.006 1.395 9.446 1.00 93.69 94 LEU A C 1
ATOM 753 O O . LEU A 1 94 ? -12.104 1.389 8.612 1.00 93.69 94 LEU A O 1
ATOM 757 N N . GLU A 1 95 ? -14.287 1.256 9.120 1.00 95.81 95 GLU A N 1
ATOM 758 C CA . GLU A 1 95 ? -14.827 1.070 7.780 1.00 95.81 95 GLU A CA 1
ATOM 759 C C . GLU A 1 95 ? -14.434 2.235 6.862 1.00 95.81 95 GLU A C 1
ATOM 761 O O . GLU A 1 95 ? -13.851 2.012 5.801 1.00 95.81 95 GLU A O 1
ATOM 766 N N . ASP A 1 96 ? -14.687 3.484 7.272 1.00 94.69 96 ASP A N 1
ATOM 767 C CA . ASP A 1 96 ? -14.348 4.671 6.475 1.00 94.69 96 ASP A CA 1
ATOM 768 C C . ASP A 1 96 ? -12.846 4.787 6.239 1.00 94.69 96 ASP A C 1
ATOM 770 O O . ASP A 1 96 ? -12.402 5.070 5.119 1.00 94.69 96 ASP A O 1
ATOM 774 N N . PHE A 1 97 ? -12.055 4.531 7.283 1.00 94.94 97 PHE A N 1
ATOM 775 C CA . PHE A 1 97 ? -10.604 4.531 7.176 1.00 94.94 97 PHE A CA 1
ATOM 776 C C . PHE A 1 97 ? -10.118 3.466 6.183 1.00 94.94 97 PHE A C 1
ATOM 778 O O . PHE A 1 97 ? -9.344 3.770 5.270 1.00 94.94 97 PHE A O 1
ATOM 785 N N . GLN A 1 98 ? -10.606 2.229 6.308 1.00 97.44 98 GLN A N 1
ATOM 786 C CA . GLN A 1 98 ? -10.198 1.113 5.457 1.00 97.44 98 GLN A CA 1
ATOM 787 C C . GLN A 1 98 ? -10.644 1.287 4.004 1.00 97.44 98 GLN A C 1
ATOM 789 O O . GLN A 1 98 ? -9.846 1.033 3.097 1.00 97.44 98 GLN A O 1
ATOM 794 N N . LEU A 1 99 ? -11.870 1.763 3.764 1.00 97.94 99 LEU A N 1
ATOM 795 C CA . LEU A 1 99 ? -12.376 2.066 2.424 1.00 97.94 99 LEU A CA 1
ATOM 796 C C . LEU A 1 99 ? -11.563 3.178 1.767 1.00 97.94 99 LEU A C 1
ATOM 798 O O . LEU A 1 99 ? -11.141 3.040 0.616 1.00 97.94 99 LEU A O 1
ATOM 802 N N . SER A 1 100 ? -11.294 4.261 2.501 1.00 96.38 100 SER A N 1
ATOM 803 C CA . SER A 1 100 ? -10.496 5.370 1.986 1.00 96.38 100 SER A CA 1
ATOM 804 C C . SER A 1 100 ? -9.075 4.921 1.645 1.00 96.38 100 SER A C 1
ATOM 806 O O . SER A 1 100 ? -8.606 5.167 0.532 1.00 96.38 100 SER A O 1
ATOM 808 N N . PHE A 1 101 ? -8.409 4.201 2.551 1.00 97.25 101 PHE A N 1
ATOM 809 C CA . PHE A 1 101 ? -7.046 3.731 2.328 1.00 97.25 101 PHE A CA 1
ATOM 810 C C . PHE A 1 101 ? -6.966 2.758 1.146 1.00 97.25 101 PHE A C 1
ATOM 812 O O . PHE A 1 101 ? -6.124 2.916 0.259 1.00 97.25 101 PHE A O 1
ATOM 819 N N . LYS A 1 102 ? -7.872 1.779 1.066 1.00 98.31 102 LYS A N 1
ATOM 820 C CA . LYS A 1 102 ? -7.861 0.799 -0.028 1.00 98.31 102 LYS A CA 1
ATOM 821 C C . LYS A 1 102 ? -8.099 1.453 -1.386 1.00 98.31 102 LYS A C 1
ATOM 823 O O . LYS A 1 102 ? -7.343 1.185 -2.317 1.00 98.31 102 LYS A O 1
ATOM 828 N N . ARG A 1 103 ? -9.071 2.364 -1.491 1.00 97.75 103 ARG A N 1
ATOM 829 C CA . ARG A 1 103 ? -9.409 3.040 -2.754 1.00 97.75 103 ARG A CA 1
ATOM 830 C C . ARG A 1 103 ? -8.349 4.044 -3.201 1.00 97.75 103 ARG A C 1
ATOM 832 O O . ARG A 1 103 ? -8.005 4.098 -4.379 1.00 97.75 103 ARG A O 1
ATOM 839 N N . HIS A 1 104 ? -7.818 4.840 -2.274 1.00 96.31 104 HIS A N 1
ATOM 840 C CA . HIS A 1 104 ? -6.958 5.972 -2.629 1.00 96.31 104 HIS A CA 1
ATOM 841 C C . HIS A 1 104 ? -5.463 5.672 -2.546 1.00 96.31 104 HIS A C 1
ATOM 843 O O . HIS A 1 104 ? -4.685 6.411 -3.152 1.00 96.31 104 HIS A O 1
ATOM 849 N N . VAL A 1 105 ? -5.064 4.607 -1.843 1.00 97.69 105 VAL A N 1
ATOM 850 C CA . VAL A 1 105 ? -3.658 4.239 -1.633 1.00 97.69 105 VAL A CA 1
ATOM 851 C C . VAL A 1 105 ? -3.354 2.859 -2.207 1.00 97.69 105 VAL A C 1
ATOM 853 O O . VAL A 1 105 ? -2.502 2.758 -3.093 1.00 97.69 105 VAL A O 1
ATOM 856 N N . ALA A 1 106 ? -4.037 1.814 -1.725 1.00 98.06 106 ALA A N 1
ATOM 857 C CA . ALA A 1 106 ? -3.695 0.435 -2.076 1.00 98.06 106 ALA A CA 1
ATOM 858 C C . ALA A 1 106 ? -3.978 0.137 -3.554 1.00 98.06 106 ALA A C 1
ATOM 860 O O . ALA A 1 106 ? -3.046 -0.190 -4.286 1.00 98.06 106 ALA A O 1
ATOM 861 N N . LEU A 1 107 ? -5.217 0.336 -4.024 1.00 98.00 107 LEU A N 1
ATOM 862 C CA . LEU A 1 107 ? -5.598 0.060 -5.416 1.00 98.00 107 LEU A CA 1
ATOM 863 C C . LEU A 1 107 ? -4.684 0.770 -6.415 1.00 98.00 107 LEU A C 1
ATOM 865 O O . LEU A 1 107 ? -4.244 0.157 -7.379 1.00 98.00 107 LEU A O 1
ATOM 869 N N . LYS A 1 108 ? -4.332 2.039 -6.171 1.00 97.38 108 LYS A N 1
ATOM 870 C CA . LYS A 1 108 ? -3.447 2.786 -7.076 1.00 97.38 108 LYS A CA 1
ATOM 871 C C . LYS A 1 108 ? -2.077 2.126 -7.237 1.00 97.38 108 LYS A C 1
ATOM 873 O O . LYS A 1 108 ? -1.572 2.078 -8.357 1.00 97.38 108 LYS A O 1
ATOM 878 N N . LEU A 1 109 ? -1.482 1.661 -6.136 1.00 98.00 109 LEU A N 1
ATOM 879 C CA . LEU A 1 109 ? -0.170 1.018 -6.156 1.00 98.00 109 LEU A CA 1
ATOM 880 C C . LEU A 1 109 ? -0.248 -0.371 -6.785 1.00 98.00 109 LEU A C 1
ATOM 882 O O . LEU A 1 109 ? 0.503 -0.650 -7.715 1.00 98.00 109 LEU A O 1
ATOM 886 N N . PHE A 1 110 ? -1.155 -1.218 -6.296 1.00 98.25 110 PHE A N 1
ATOM 887 C CA . PHE A 1 110 ? -1.270 -2.593 -6.778 1.00 98.25 110 PHE A CA 1
ATOM 888 C C . PHE A 1 110 ? -1.684 -2.644 -8.251 1.00 98.25 110 PHE A C 1
ATOM 890 O O . PHE A 1 110 ? -1.145 -3.466 -8.982 1.00 98.25 110 PHE A O 1
ATOM 897 N N . GLN A 1 111 ? -2.528 -1.715 -8.721 1.00 97.50 111 GLN A N 1
ATOM 898 C CA . GLN A 1 111 ? -2.875 -1.624 -10.141 1.00 97.50 111 GLN A CA 1
ATOM 899 C C . GLN A 1 111 ? -1.640 -1.288 -10.974 1.00 97.50 111 GLN A C 1
ATOM 901 O O . GLN A 1 111 ? -1.297 -2.044 -11.877 1.00 97.50 111 GLN A O 1
ATOM 906 N N . ALA A 1 112 ? -0.930 -0.211 -10.616 1.00 95.88 112 ALA A N 1
ATOM 907 C CA . ALA A 1 112 ? 0.259 0.225 -11.347 1.00 95.88 112 ALA A CA 1
ATOM 908 C C . ALA A 1 112 ? 1.329 -0.874 -11.419 1.00 95.88 112 ALA A C 1
ATOM 910 O O . ALA A 1 112 ? 1.974 -1.043 -12.448 1.00 95.88 112 ALA A O 1
ATOM 911 N N . VAL A 1 113 ? 1.510 -1.639 -10.339 1.00 96.38 113 VAL A N 1
ATOM 912 C CA . VAL A 1 113 ? 2.444 -2.769 -10.329 1.00 96.38 113 VAL A CA 1
ATOM 913 C C . VAL A 1 113 ? 1.916 -3.939 -11.159 1.00 96.38 113 VAL A C 1
ATOM 915 O O . VAL A 1 113 ? 2.693 -4.512 -11.916 1.00 96.38 113 VAL A O 1
ATOM 918 N N . SER A 1 114 ? 0.622 -4.265 -11.088 1.00 96.31 114 SER A N 1
ATOM 919 C CA . SER A 1 114 ? 0.021 -5.344 -11.888 1.00 96.31 114 SER A CA 1
ATOM 920 C C . SER A 1 114 ? 0.032 -5.070 -13.397 1.00 96.31 114 SER A C 1
ATOM 922 O O . SER A 1 114 ? 0.036 -6.004 -14.196 1.00 96.31 114 SER A O 1
ATOM 924 N N . ASP A 1 115 ? 0.094 -3.798 -13.796 1.00 93.44 115 ASP A N 1
ATOM 925 C CA . ASP A 1 115 ? 0.237 -3.399 -15.197 1.00 93.44 115 ASP A CA 1
ATOM 926 C C . ASP A 1 115 ? 1.645 -3.720 -15.744 1.00 93.44 115 ASP A C 1
ATOM 928 O O . ASP A 1 115 ? 1.802 -3.916 -16.951 1.00 93.44 115 ASP A O 1
ATOM 932 N N . VAL A 1 116 ? 2.659 -3.806 -14.865 1.00 91.81 116 VAL A N 1
ATOM 933 C CA . VAL A 1 116 ? 4.038 -4.230 -15.188 1.00 91.81 116 VAL A CA 1
ATOM 934 C C . VAL A 1 116 ? 4.236 -5.734 -14.962 1.00 91.81 116 VAL A C 1
ATOM 936 O O . VAL A 1 116 ? 4.875 -6.400 -15.773 1.00 91.81 116 VAL A O 1
ATOM 939 N N . VAL A 1 117 ? 3.719 -6.261 -13.850 1.00 92.88 117 VAL A N 1
ATOM 940 C CA . VAL A 1 117 ? 3.871 -7.648 -13.388 1.00 92.88 117 VAL A CA 1
ATOM 941 C C . VAL A 1 117 ? 2.482 -8.268 -13.282 1.00 92.88 117 VAL A C 1
ATOM 943 O O . VAL A 1 117 ? 1.849 -8.236 -12.225 1.00 92.88 117 VAL A O 1
ATOM 946 N N . HIS A 1 118 ? 1.983 -8.804 -14.394 1.00 92.62 118 HIS A N 1
ATOM 947 C CA . HIS A 1 118 ? 0.611 -9.316 -14.497 1.00 92.62 118 HIS A CA 1
ATOM 948 C C . HIS A 1 118 ? 0.306 -10.455 -13.520 1.00 92.62 118 HIS A C 1
ATOM 950 O O . HIS A 1 118 ? -0.833 -10.627 -13.095 1.00 92.62 118 HIS A O 1
ATOM 956 N N . GLU A 1 119 ? 1.321 -11.190 -13.079 1.00 95.62 119 GLU A N 1
ATOM 957 C CA . GLU A 1 119 ? 1.201 -12.220 -12.050 1.00 95.62 119 GLU A CA 1
ATOM 958 C C . GLU A 1 119 ? 0.723 -11.658 -10.702 1.00 95.62 119 GLU A C 1
ATOM 960 O O . GLU A 1 119 ? 0.277 -12.422 -9.854 1.00 95.62 119 GLU A O 1
ATOM 965 N N . MET A 1 120 ? 0.772 -10.337 -10.490 1.00 96.69 120 MET A N 1
ATOM 966 C CA . MET A 1 120 ? 0.240 -9.681 -9.294 1.00 96.69 120 MET A CA 1
ATOM 967 C C . MET A 1 120 ? -1.241 -9.292 -9.394 1.00 96.69 120 MET A C 1
ATOM 969 O O . MET A 1 120 ? -1.781 -8.784 -8.410 1.00 96.69 120 MET A O 1
ATOM 973 N N . SER A 1 121 ? -1.931 -9.528 -10.516 1.00 97.25 121 SER A N 1
ATOM 974 C CA . SER A 1 121 ? -3.340 -9.130 -10.680 1.00 97.25 121 SER A CA 1
ATOM 975 C C . SER A 1 121 ? -4.276 -9.723 -9.619 1.00 97.25 121 SER A C 1
ATOM 977 O O . SER A 1 121 ? -5.211 -9.041 -9.212 1.00 97.25 121 SER A O 1
ATOM 979 N N . PHE A 1 122 ? -3.970 -10.905 -9.068 1.00 97.62 122 PHE A N 1
ATOM 980 C CA . PHE A 1 122 ? -4.749 -11.514 -7.975 1.00 97.62 122 PHE A CA 1
ATOM 981 C C . PHE A 1 122 ? -4.869 -10.608 -6.734 1.00 97.62 122 PHE A C 1
ATOM 983 O O . PHE A 1 122 ? -5.822 -10.702 -5.964 1.00 97.62 122 PHE A O 1
ATOM 990 N N . THR A 1 123 ? -3.894 -9.719 -6.511 1.00 98.31 123 THR A N 1
ATOM 991 C CA . THR A 1 123 ? -3.927 -8.786 -5.377 1.00 98.31 123 THR A CA 1
ATOM 992 C C . THR A 1 123 ? -5.081 -7.794 -5.499 1.00 98.31 123 THR A C 1
ATOM 994 O O . THR A 1 123 ? -5.657 -7.400 -4.485 1.00 98.31 123 THR A O 1
ATOM 997 N N . LEU A 1 124 ? -5.451 -7.417 -6.727 1.00 98.56 124 LEU A N 1
ATOM 998 C CA . LEU A 1 124 ? -6.575 -6.525 -6.995 1.00 98.56 124 LEU A CA 1
ATOM 999 C C . LEU A 1 124 ? -7.901 -7.194 -6.660 1.00 98.56 124 LEU A C 1
ATOM 1001 O O . LEU A 1 124 ? -8.774 -6.535 -6.098 1.00 98.56 124 LEU A O 1
ATOM 1005 N N . ASP A 1 125 ? -8.032 -8.489 -6.944 1.00 98.19 125 ASP A N 1
ATOM 1006 C CA . ASP A 1 125 ? -9.233 -9.258 -6.618 1.00 98.19 125 ASP A CA 1
ATOM 1007 C C . ASP A 1 125 ? -9.477 -9.243 -5.105 1.00 98.19 125 ASP A C 1
ATOM 1009 O O . ASP A 1 125 ? -10.553 -8.842 -4.660 1.00 98.19 125 ASP A O 1
ATOM 1013 N N . TYR A 1 126 ? -8.445 -9.533 -4.303 1.00 98.56 126 TYR A N 1
ATOM 1014 C CA . TYR A 1 126 ? -8.544 -9.461 -2.842 1.00 98.56 126 TYR A CA 1
ATOM 1015 C C . TYR A 1 126 ? -8.813 -8.047 -2.325 1.00 98.56 126 TYR A C 1
ATOM 1017 O O . TYR A 1 126 ? -9.601 -7.874 -1.398 1.00 98.56 126 TYR A O 1
ATOM 1025 N N . ILE A 1 127 ? -8.180 -7.011 -2.889 1.00 98.69 127 ILE A N 1
ATOM 1026 C CA . ILE A 1 127 ? -8.441 -5.630 -2.452 1.00 98.69 127 ILE A CA 1
ATOM 1027 C C . ILE A 1 127 ? -9.896 -5.240 -2.742 1.00 98.69 127 ILE A C 1
ATOM 1029 O O . ILE A 1 127 ? -10.533 -4.631 -1.881 1.00 98.69 127 ILE A O 1
ATOM 1033 N N . ASN A 1 128 ? -10.431 -5.596 -3.912 1.00 98.56 128 ASN A N 1
ATOM 1034 C CA . ASN A 1 128 ? -11.817 -5.310 -4.281 1.00 98.56 128 ASN A CA 1
ATOM 1035 C C . ASN A 1 128 ? -12.814 -6.118 -3.439 1.00 98.56 128 ASN A C 1
ATOM 1037 O O . ASN A 1 128 ? -13.793 -5.557 -2.953 1.00 98.56 128 ASN A O 1
ATOM 1041 N N . GLU A 1 129 ? -12.544 -7.400 -3.187 1.00 98.31 129 GLU A N 1
ATOM 1042 C CA . GLU A 1 129 ? -13.351 -8.218 -2.276 1.00 98.31 129 GLU A CA 1
ATOM 1043 C C . GLU A 1 129 ? -13.357 -7.622 -0.860 1.00 98.31 129 GLU A C 1
ATOM 1045 O O . GLU A 1 129 ? -14.417 -7.442 -0.259 1.00 98.31 129 GLU A O 1
ATOM 1050 N N . ASN A 1 130 ? -12.193 -7.202 -0.357 1.00 98.56 130 ASN A N 1
ATOM 1051 C CA . ASN A 1 130 ? -12.085 -6.510 0.924 1.00 98.56 130 ASN A CA 1
ATOM 1052 C C . ASN A 1 130 ? -12.904 -5.211 0.950 1.00 98.56 130 ASN A C 1
ATOM 1054 O O . ASN A 1 130 ? -13.549 -4.928 1.956 1.00 98.56 130 ASN A O 1
ATOM 1058 N N . ILE A 1 131 ? -12.876 -4.410 -0.123 1.00 98.50 131 ILE A N 1
ATOM 1059 C CA . ILE A 1 131 ? -13.695 -3.192 -0.243 1.00 98.50 131 ILE A CA 1
ATOM 1060 C C . ILE A 1 131 ? -15.182 -3.540 -0.118 1.00 98.50 131 ILE A C 1
ATOM 1062 O O . ILE A 1 131 ? -15.869 -2.917 0.688 1.00 98.50 131 ILE A O 1
ATOM 1066 N N . ASN A 1 132 ? -15.652 -4.569 -0.826 1.00 98.19 132 ASN A N 1
ATOM 1067 C CA . ASN A 1 132 ? -17.050 -4.999 -0.772 1.00 98.19 132 ASN A CA 1
ATOM 1068 C C . ASN A 1 132 ? -17.466 -5.425 0.645 1.00 98.19 132 ASN A C 1
ATOM 1070 O O . ASN A 1 132 ? -18.526 -5.023 1.122 1.00 98.19 132 ASN A O 1
ATOM 1074 N N . TYR A 1 133 ? -16.623 -6.187 1.351 1.00 97.88 133 TYR A N 1
ATOM 1075 C CA . TYR A 1 133 ? -16.898 -6.573 2.737 1.00 97.88 133 TYR A CA 1
ATOM 1076 C C . TYR A 1 133 ? -16.957 -5.370 3.684 1.00 97.88 133 TYR A C 1
ATOM 1078 O O . TYR A 1 133 ? -17.856 -5.290 4.520 1.00 97.88 133 TYR A O 1
ATOM 1086 N N . TRP A 1 134 ? -16.031 -4.414 3.554 1.00 97.50 134 TRP A N 1
ATOM 1087 C CA . TRP A 1 134 ? -16.055 -3.192 4.363 1.00 97.50 134 TRP A CA 1
ATOM 1088 C C . TRP A 1 134 ? -17.281 -2.317 4.064 1.00 97.50 134 TRP A C 1
ATOM 1090 O O . TRP A 1 134 ? -17.844 -1.732 4.986 1.00 97.50 134 TRP A O 1
ATOM 1100 N N . GLU A 1 135 ? -17.728 -2.241 2.807 1.00 97.12 135 GLU A N 1
ATOM 1101 C CA . GLU A 1 135 ? -18.972 -1.554 2.436 1.00 97.12 135 GLU A CA 1
ATOM 1102 C C . GLU A 1 135 ? -20.200 -2.220 3.048 1.00 97.12 135 GLU A C 1
ATOM 1104 O O . GLU A 1 135 ? -21.035 -1.533 3.633 1.00 97.12 135 GLU A O 1
ATOM 1109 N N . ALA A 1 136 ? -20.292 -3.548 2.956 1.00 96.19 136 ALA A N 1
ATOM 1110 C CA . ALA A 1 136 ? -21.377 -4.309 3.565 1.00 96.19 136 ALA A CA 1
ATOM 1111 C C . ALA A 1 136 ? -21.415 -4.087 5.081 1.00 96.19 136 ALA A C 1
ATOM 1113 O O . ALA A 1 136 ? -22.446 -3.690 5.612 1.00 96.19 136 ALA A O 1
ATOM 1114 N N . MET A 1 137 ? -20.267 -4.201 5.760 1.00 94.44 137 MET A N 1
ATOM 1115 C CA . MET A 1 137 ? -20.166 -3.911 7.192 1.00 94.44 137 MET A CA 1
ATOM 1116 C C . MET A 1 137 ? -20.606 -2.485 7.532 1.00 94.44 137 MET A C 1
ATOM 1118 O O . MET A 1 137 ? -21.291 -2.282 8.531 1.00 94.44 137 MET A O 1
ATOM 1122 N N . LYS A 1 138 ? -20.253 -1.493 6.709 1.00 92.38 138 LYS A N 1
ATOM 1123 C CA . LYS A 1 138 ? -20.664 -0.102 6.926 1.00 92.38 138 LYS A CA 1
ATOM 1124 C C . LYS A 1 138 ? -22.179 0.072 6.800 1.00 92.38 138 LYS A C 1
ATOM 1126 O O . LYS A 1 138 ? -22.771 0.820 7.575 1.00 92.38 138 LYS A O 1
ATOM 1131 N N . ASN A 1 139 ? -22.796 -0.616 5.844 1.00 89.50 139 ASN A N 1
ATOM 1132 C CA . ASN A 1 139 ? -24.240 -0.576 5.625 1.00 89.50 139 ASN A CA 1
ATOM 1133 C C . ASN A 1 139 ? -25.003 -1.320 6.739 1.00 89.50 139 ASN A C 1
ATOM 1135 O O . ASN A 1 139 ? -25.998 -0.796 7.239 1.00 89.50 139 ASN A O 1
ATOM 1139 N N . ASP A 1 140 ? -24.492 -2.467 7.198 1.00 80.56 140 ASP A N 1
ATOM 1140 C CA . ASP A 1 140 ? -25.064 -3.262 8.300 1.00 80.56 140 ASP A CA 1
ATOM 1141 C C . ASP A 1 140 ? -24.839 -2.612 9.671 1.00 80.56 140 ASP A C 1
ATOM 1143 O O . ASP A 1 140 ? -25.669 -2.709 10.568 1.00 80.56 140 ASP A O 1
ATOM 1147 N N . SER A 1 141 ? -23.768 -1.837 9.845 1.00 62.22 141 SER A N 1
ATOM 1148 C CA . SER A 1 141 ? -23.588 -0.995 11.039 1.00 62.22 141 SER A CA 1
ATOM 1149 C C . SER A 1 141 ? -24.681 0.079 11.166 1.00 62.22 141 SER A C 1
ATOM 1151 O O . SER A 1 141 ? -24.881 0.635 12.245 1.00 62.22 141 SER A O 1
ATOM 1153 N N . GLY A 1 142 ? -25.410 0.359 10.077 1.00 53.75 142 GLY A N 1
ATOM 1154 C CA . GLY A 1 142 ? -26.628 1.170 10.073 1.00 53.75 142 GLY A CA 1
ATOM 1155 C C . GLY A 1 142 ? -27.916 0.390 10.383 1.00 53.75 142 GLY A C 1
ATOM 1156 O O . GLY A 1 142 ? -28.923 1.013 10.717 1.00 53.75 142 GLY A O 1
ATOM 1157 N N . VAL A 1 143 ? -27.901 -0.947 10.301 1.00 46.25 143 VAL A N 1
ATOM 1158 C CA . VAL A 1 143 ? -29.043 -1.852 10.527 1.00 46.25 143 VAL A CA 1
ATOM 1159 C C . VAL A 1 143 ? -28.529 -3.141 11.185 1.00 46.25 143 VAL A C 1
ATOM 1161 O O . VAL A 1 143 ? -28.132 -4.070 10.496 1.00 46.25 143 VAL A O 1
ATOM 1164 N N . GLY A 1 144 ? -28.508 -3.196 12.522 1.00 41.47 144 GLY A N 1
ATOM 1165 C CA . GLY A 1 144 ? -27.843 -4.259 13.293 1.00 41.47 144 GLY A CA 1
ATOM 1166 C C . GLY A 1 144 ? -28.181 -5.700 12.878 1.00 41.47 144 GLY A C 1
ATOM 1167 O O . GLY A 1 144 ? -29.180 -6.257 13.330 1.00 41.47 144 GLY A O 1
ATOM 1168 N N . GLY A 1 145 ? -27.303 -6.314 12.083 1.00 33.22 145 GLY A N 1
ATOM 1169 C CA . GLY A 1 145 ? -27.361 -7.719 11.689 1.00 33.22 145 GLY A CA 1
ATOM 1170 C C . GLY A 1 145 ? -25.974 -8.362 11.733 1.00 33.22 145 GLY A C 1
ATOM 1171 O O . GLY A 1 145 ? -25.012 -7.825 11.190 1.00 33.22 145 GLY A O 1
ATOM 1172 N N . GLU A 1 146 ? -25.865 -9.498 12.422 1.00 35.97 146 GLU A N 1
ATOM 1173 C CA . GLU A 1 146 ? -24.664 -10.337 12.447 1.00 35.97 146 GLU A CA 1
ATOM 1174 C C . GLU A 1 146 ? -24.424 -10.961 11.064 1.00 35.97 146 GLU A C 1
ATOM 1176 O O . GLU A 1 146 ? -25.335 -11.535 10.469 1.00 35.97 146 GLU A O 1
ATOM 1181 N N . MET A 1 147 ? -23.192 -10.866 10.557 1.00 43.59 147 MET A N 1
ATOM 1182 C CA . MET A 1 147 ? -22.798 -11.466 9.282 1.00 43.59 147 MET A CA 1
ATOM 1183 C C . MET A 1 147 ? -22.086 -12.803 9.538 1.00 43.59 147 MET A C 1
ATOM 1185 O O . MET A 1 147 ? -21.033 -12.842 10.180 1.00 43.59 147 MET A O 1
ATOM 1189 N N . GLU A 1 148 ? -22.659 -13.897 9.032 1.00 35.03 148 GLU A N 1
ATOM 1190 C CA . GLU A 1 148 ? -22.057 -15.235 9.039 1.00 35.03 148 GLU A CA 1
ATOM 1191 C C . GLU A 1 148 ? -20.878 -15.277 8.050 1.00 35.03 148 GLU A C 1
ATOM 1193 O O . GLU A 1 148 ? -21.025 -15.006 6.855 1.00 35.03 148 GLU A O 1
ATOM 1198 N N . PHE A 1 149 ? -19.680 -15.586 8.551 1.00 42.44 149 PHE A N 1
ATOM 1199 C CA . PHE A 1 149 ? -18.478 -15.722 7.732 1.00 42.44 149 PHE A CA 1
ATOM 1200 C C . PHE A 1 149 ? -18.561 -17.003 6.895 1.00 42.44 149 PHE A C 1
ATOM 1202 O O . PHE A 1 149 ? -18.449 -18.104 7.428 1.00 42.44 149 PHE A O 1
ATOM 1209 N N . LEU A 1 150 ? -18.689 -16.869 5.574 1.00 37.91 150 LEU A N 1
ATOM 1210 C CA . LEU A 1 150 ? -18.378 -17.962 4.655 1.00 37.91 150 LEU A CA 1
ATOM 1211 C C . LEU A 1 150 ? -16.855 -18.104 4.581 1.00 37.91 150 LEU A C 1
ATOM 1213 O O . LEU A 1 150 ? -16.187 -17.383 3.838 1.00 37.91 150 LEU A O 1
ATOM 1217 N N . GLU A 1 151 ? -16.303 -19.022 5.372 1.00 37.81 151 GLU A N 1
ATOM 1218 C CA . GLU A 1 151 ? -14.958 -19.548 5.150 1.00 37.81 151 GLU A CA 1
ATOM 1219 C C . GLU A 1 151 ? -14.926 -20.184 3.754 1.00 37.81 151 GLU A C 1
ATOM 1221 O O . GLU A 1 151 ? -15.405 -21.296 3.541 1.00 37.81 151 GLU A O 1
ATOM 1226 N N . LYS A 1 152 ? -14.398 -19.463 2.762 1.00 41.94 152 LYS A N 1
ATOM 1227 C CA . LYS A 1 152 ? -13.932 -20.119 1.542 1.00 41.94 152 LYS A CA 1
ATOM 1228 C C . LYS A 1 152 ? -12.625 -20.808 1.901 1.00 41.94 152 LYS A C 1
ATOM 1230 O O . LYS A 1 152 ? -11.653 -20.132 2.235 1.00 41.94 152 LYS A O 1
ATOM 1235 N N . GLU A 1 153 ? -12.643 -22.138 1.880 1.00 40.81 153 GLU A N 1
ATOM 1236 C CA . GLU A 1 153 ? -11.444 -22.955 2.041 1.00 40.81 153 GLU A CA 1
ATOM 1237 C C . GLU A 1 153 ? -10.349 -22.472 1.087 1.00 40.81 153 GLU A C 1
ATOM 1239 O O . GLU A 1 153 ? -10.588 -22.234 -0.098 1.00 40.81 153 GLU A O 1
ATOM 1244 N N . ASP A 1 154 ? -9.149 -22.306 1.639 1.00 45.28 154 ASP A N 1
ATOM 1245 C CA . ASP A 1 154 ? -7.947 -21.946 0.902 1.00 45.28 154 ASP A CA 1
ATOM 1246 C C . ASP A 1 154 ? -7.591 -23.095 -0.063 1.00 45.28 154 ASP A C 1
ATOM 1248 O O . ASP A 1 154 ? -7.211 -24.180 0.405 1.00 45.28 154 ASP A O 1
ATOM 1252 N N . PRO A 1 155 ? -7.686 -22.900 -1.395 1.00 44.56 155 PRO A N 1
ATOM 1253 C CA . PRO A 1 155 ? -7.411 -23.956 -2.365 1.00 44.56 155 PRO A CA 1
ATOM 1254 C C . PRO A 1 155 ? -5.932 -24.376 -2.393 1.00 44.56 155 PRO A C 1
ATOM 1256 O O . PRO A 1 155 ? -5.585 -25.331 -3.085 1.00 44.56 155 PRO A O 1
ATOM 1259 N N . HIS A 1 156 ? -5.060 -23.705 -1.632 1.00 49.62 156 HIS A N 1
ATOM 1260 C CA . HIS A 1 156 ? -3.643 -24.039 -1.508 1.00 49.62 156 HIS A CA 1
ATOM 1261 C C . HIS A 1 156 ? -3.277 -24.753 -0.197 1.00 49.62 156 HIS A C 1
ATOM 1263 O O . HIS A 1 156 ? -2.103 -25.039 0.029 1.00 49.62 156 HIS A O 1
ATOM 1269 N N . SER A 1 157 ? -4.256 -25.096 0.649 1.00 44.22 157 SER A N 1
ATOM 1270 C CA . SER A 1 157 ? -4.017 -25.851 1.892 1.00 44.22 157 SER A CA 1
ATOM 1271 C C . SER A 1 157 ? -3.903 -27.375 1.704 1.00 44.22 157 SER A C 1
ATOM 1273 O O . SER A 1 157 ? -3.514 -28.084 2.632 1.00 44.22 157 SER A O 1
ATOM 1275 N N . ALA A 1 158 ? -4.167 -27.896 0.501 1.00 43.59 158 ALA A N 1
ATOM 1276 C CA . ALA A 1 158 ? -3.991 -29.309 0.176 1.00 43.59 158 ALA A CA 1
ATOM 1277 C C . ALA A 1 158 ? -2.662 -29.547 -0.559 1.00 43.59 158 ALA A C 1
ATOM 1279 O O . ALA A 1 158 ? -2.595 -29.474 -1.784 1.00 43.59 158 ALA A O 1
ATOM 1280 N N . GLY A 1 159 ? -1.602 -29.859 0.189 1.00 45.53 159 GLY A N 1
ATOM 1281 C CA . GLY A 1 159 ? -0.361 -30.360 -0.403 1.00 45.53 159 GLY A CA 1
ATOM 1282 C C . GLY A 1 159 ? 0.854 -30.246 0.506 1.00 45.53 159 GLY A C 1
ATOM 1283 O O . GLY A 1 159 ? 1.634 -29.307 0.378 1.00 45.53 159 GLY A O 1
ATOM 1284 N N . THR A 1 160 ? 1.002 -31.219 1.406 1.00 46.94 160 THR A N 1
ATOM 1285 C CA . THR A 1 160 ? 2.312 -31.692 1.889 1.00 46.94 160 THR A CA 1
ATOM 1286 C C . THR A 1 160 ? 3.086 -32.372 0.771 1.00 46.94 160 THR A C 1
ATOM 1288 O O . THR A 1 160 ? 2.425 -33.142 0.034 1.00 46.94 160 THR A O 1
#

pLDDT: mean 87.63, std 17.75, range [33.22, 98.69]